Protein AF-A0A927TNC4-F1 (afdb_monomer_lite)

Sequence (102 aa):
MACLHDADYKGQDVKNYIEKMWGYKDLDAFKNDTEVYEFLNTGKKSFENLLKIIRRQDKLVKNRYEIKKKTFDISIRSTIFNQDMLDQRVSNIEEFFDVIDW

Foldseek 3Di:
DLCLQAPPDDPPDPFCCCCPVVPQVGPVSLVPDPCNVVVQPDDRGRVVSVLVVQVPDDAQKDFDWDADPVVRDIGTPDIDGDPVCPVPPHDPCVVVCVSVVD

Structure (mmCIF, N/CA/C/O backbone):
data_AF-A0A927TNC4-F1
#
_entry.id   AF-A0A927TNC4-F1
#
loop_
_atom_site.group_PDB
_atom_site.id
_atom_site.type_symbol
_atom_site.label_atom_id
_atom_site.label_alt_id
_atom_site.label_comp_id
_atom_site.label_asym_id
_atom_site.label_entity_id
_atom_site.label_seq_id
_atom_site.p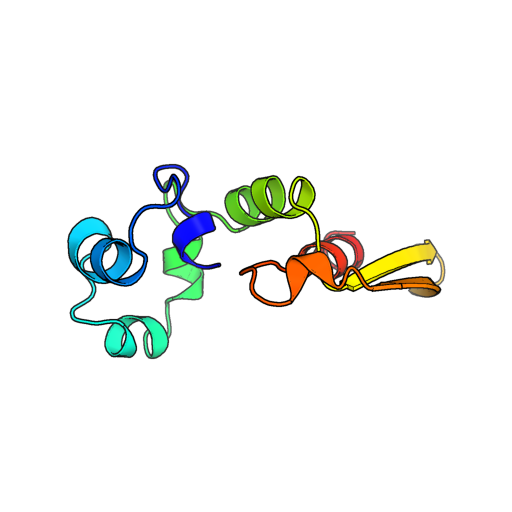dbx_PDB_ins_code
_atom_site.Cartn_x
_atom_site.Cartn_y
_atom_site.Cartn_z
_atom_site.occupancy
_atom_site.B_iso_or_equiv
_atom_site.auth_seq_id
_atom_site.auth_comp_id
_atom_site.auth_asym_id
_atom_site.auth_atom_id
_atom_site.pdbx_PDB_model_num
ATOM 1 N N . MET A 1 1 ? -4.337 -2.490 2.242 1.00 84.62 1 MET A N 1
ATOM 2 C CA . MET A 1 1 ? -3.061 -1.774 2.043 1.00 84.62 1 MET A CA 1
ATOM 3 C C . MET A 1 1 ? -2.726 -0.912 3.249 1.00 84.62 1 MET A C 1
ATOM 5 O O . MET A 1 1 ? -1.795 -1.286 3.936 1.00 84.62 1 MET A O 1
ATOM 9 N N . ALA A 1 2 ? -3.503 0.126 3.591 1.00 93.69 2 ALA A N 1
ATOM 10 C CA . ALA A 1 2 ? -3.198 1.014 4.728 1.00 93.69 2 ALA A CA 1
ATOM 11 C C . ALA A 1 2 ? -2.828 0.280 6.033 1.00 93.69 2 ALA A C 1
ATOM 13 O O . ALA A 1 2 ? -1.778 0.545 6.605 1.00 93.69 2 ALA A O 1
ATOM 14 N N . CYS A 1 3 ? -3.629 -0.696 6.479 1.00 95.81 3 CYS A N 1
ATOM 15 C CA . CYS A 1 3 ? -3.354 -1.420 7.730 1.00 95.81 3 CYS A CA 1
ATOM 16 C C . CYS A 1 3 ? -2.012 -2.163 7.746 1.00 95.81 3 CYS A C 1
ATOM 18 O O . CYS A 1 3 ? -1.462 -2.374 8.816 1.00 95.81 3 CYS A O 1
ATOM 20 N N . LEU A 1 4 ? -1.445 -2.500 6.582 1.00 95.56 4 LEU A N 1
ATOM 21 C CA . LEU A 1 4 ? -0.133 -3.149 6.486 1.00 95.56 4 LEU A CA 1
ATOM 22 C C . LEU A 1 4 ? 1.024 -2.222 6.888 1.00 95.56 4 LEU A C 1
ATOM 24 O O . LEU A 1 4 ? 2.125 -2.711 7.118 1.00 95.56 4 LEU A O 1
ATOM 28 N N . HIS A 1 5 ? 0.790 -0.908 6.989 1.00 97.00 5 HIS A N 1
ATOM 29 C CA . HIS A 1 5 ? 1.770 0.006 7.572 1.00 97.00 5 HIS A CA 1
ATOM 30 C C . HIS A 1 5 ? 2.010 -0.308 9.049 1.00 97.00 5 HIS A C 1
ATOM 32 O O . HIS A 1 5 ? 3.110 -0.093 9.550 1.00 97.00 5 HIS A O 1
ATOM 38 N N . ASP A 1 6 ? 0.996 -0.805 9.754 1.00 97.19 6 ASP A N 1
ATOM 39 C CA . ASP A 1 6 ? 1.055 -1.082 11.181 1.00 97.19 6 ASP A CA 1
ATOM 40 C C . ASP A 1 6 ? 1.613 -2.482 11.443 1.00 97.19 6 ASP A C 1
ATOM 42 O O . ASP A 1 6 ? 1.024 -3.488 11.044 1.00 97.19 6 ASP A O 1
ATOM 46 N N . ALA A 1 7 ? 2.744 -2.562 12.145 1.00 94.50 7 ALA A N 1
ATOM 47 C CA . ALA A 1 7 ? 3.382 -3.834 12.475 1.00 94.50 7 ALA A CA 1
ATOM 48 C C . ALA A 1 7 ? 2.485 -4.764 13.318 1.00 94.50 7 ALA A C 1
ATOM 50 O O . ALA A 1 7 ? 2.681 -5.986 13.291 1.00 94.50 7 ALA A O 1
ATOM 51 N N . ASP A 1 8 ? 1.505 -4.209 14.037 1.00 95.12 8 ASP A N 1
ATOM 52 C CA . ASP A 1 8 ? 0.573 -4.960 14.881 1.00 95.12 8 ASP A CA 1
ATOM 53 C C . ASP A 1 8 ? -0.609 -5.558 14.070 1.00 95.12 8 ASP A C 1
ATOM 55 O O . ASP A 1 8 ? -1.286 -6.483 14.534 1.00 95.12 8 ASP A O 1
ATOM 59 N N . TYR A 1 9 ? -0.810 -5.137 12.813 1.00 95.62 9 TYR A N 1
ATOM 60 C CA . TYR A 1 9 ? -1.816 -5.715 11.918 1.00 95.62 9 TYR A CA 1
ATOM 61 C C . TYR A 1 9 ? -1.354 -7.068 11.350 1.00 95.62 9 TYR A C 1
ATOM 63 O O . TYR A 1 9 ? -0.270 -7.206 10.783 1.00 95.62 9 TYR A O 1
ATOM 71 N N . LYS A 1 10 ? -2.200 -8.092 11.487 1.00 92.69 10 LYS A N 1
ATOM 72 C CA . LYS A 1 10 ? -1.961 -9.498 11.110 1.00 92.69 10 LYS A CA 1
ATOM 73 C C . LYS A 1 10 ? -3.067 -10.074 10.215 1.00 92.69 10 LYS A C 1
ATOM 75 O O . LYS A 1 10 ? -3.224 -11.287 10.148 1.00 92.69 10 LYS A O 1
ATOM 80 N N . GLY A 1 11 ? -3.836 -9.218 9.538 1.00 91.50 11 GLY A N 1
ATOM 81 C CA . GLY A 1 11 ? -4.948 -9.641 8.675 1.00 91.50 11 GLY A CA 1
ATOM 82 C C . GLY A 1 11 ? -6.318 -9.618 9.356 1.00 91.50 11 GLY A C 1
ATOM 83 O O . GLY A 1 11 ? -7.235 -10.300 8.910 1.00 91.50 11 GLY A O 1
ATOM 84 N N . GLN A 1 12 ? -6.469 -8.844 10.434 1.00 95.19 12 GLN A N 1
ATOM 85 C CA . GLN A 1 12 ? -7.766 -8.603 11.067 1.00 95.19 12 GLN A CA 1
ATOM 86 C C . GLN A 1 12 ? -8.735 -7.895 10.101 1.00 95.19 12 GLN A C 1
ATOM 88 O O . GLN A 1 12 ? -8.334 -7.358 9.063 1.00 95.19 12 GLN A O 1
ATOM 93 N N . ASP A 1 13 ? -10.018 -7.839 10.462 1.00 95.69 13 ASP A N 1
ATOM 94 C CA . ASP A 1 13 ? -11.006 -7.081 9.695 1.00 95.69 13 ASP A CA 1
ATOM 95 C C . ASP A 1 13 ? -10.597 -5.605 9.557 1.00 95.69 13 ASP A C 1
ATOM 97 O O . ASP A 1 13 ? -10.386 -4.903 10.546 1.00 95.69 13 ASP A O 1
ATOM 101 N N . VAL A 1 14 ? -10.488 -5.142 8.311 1.00 94.38 14 VAL A N 1
ATOM 102 C CA . VAL A 1 14 ? -9.930 -3.824 7.975 1.00 94.38 14 VAL A CA 1
ATOM 103 C C . VAL A 1 14 ? -10.773 -2.697 8.559 1.00 94.38 14 VAL A C 1
ATOM 105 O O . VAL A 1 14 ? -10.220 -1.746 9.105 1.00 94.38 14 VAL A O 1
ATOM 108 N N . LYS A 1 15 ? -12.104 -2.806 8.464 1.00 95.75 15 LYS A N 1
ATOM 109 C CA . LYS A 1 15 ? -13.012 -1.768 8.957 1.00 95.75 15 LYS A CA 1
ATOM 110 C C . LYS A 1 15 ? -12.888 -1.633 10.470 1.00 95.75 15 LYS A C 1
ATOM 112 O O . LYS A 1 15 ? -12.604 -0.549 10.966 1.00 95.75 15 LYS A O 1
ATOM 117 N N . ASN A 1 16 ? -13.019 -2.745 11.191 1.00 96.56 16 ASN A N 1
ATOM 118 C CA . ASN A 1 16 ? -12.879 -2.751 12.642 1.00 96.56 16 ASN A CA 1
ATOM 119 C C . ASN A 1 16 ? -11.485 -2.310 13.095 1.00 96.56 16 ASN A C 1
ATOM 121 O O . ASN A 1 16 ? -11.381 -1.650 14.123 1.00 96.56 16 ASN A O 1
ATOM 125 N N . TYR A 1 17 ? -10.419 -2.657 12.369 1.00 97.69 17 TYR A N 1
ATOM 126 C CA . TYR A 1 17 ? -9.070 -2.220 12.728 1.00 97.69 17 TYR A CA 1
ATOM 127 C C . TYR A 1 17 ? -8.940 -0.695 12.624 1.00 97.69 17 TYR A C 1
ATOM 129 O O . TYR A 1 17 ? -8.486 -0.048 13.563 1.00 97.69 17 TYR A O 1
ATOM 137 N N . ILE A 1 18 ? -9.425 -0.102 11.532 1.00 97.25 18 ILE A N 1
ATOM 138 C CA . ILE A 1 18 ? -9.410 1.355 11.346 1.00 97.25 18 ILE A CA 1
ATOM 139 C C . ILE A 1 18 ? -10.281 2.057 12.400 1.00 97.25 18 ILE A C 1
ATOM 141 O O . ILE A 1 18 ? -9.850 3.035 13.008 1.00 97.25 18 ILE A O 1
ATOM 145 N N . GLU A 1 19 ? -11.478 1.542 12.666 1.00 97.50 19 GLU A N 1
ATOM 146 C CA . GLU A 1 19 ? -12.416 2.202 13.578 1.00 97.50 19 GLU A CA 1
ATOM 147 C C . GLU A 1 19 ? -12.032 2.026 15.053 1.00 97.50 19 GLU A C 1
ATOM 149 O O . GLU A 1 19 ? -12.011 2.979 15.826 1.00 97.50 19 GLU A O 1
ATOM 154 N N . LYS A 1 20 ? -11.691 0.801 15.465 1.00 96.44 20 LYS A N 1
ATOM 155 C CA . LYS A 1 20 ? -11.475 0.465 16.880 1.00 96.44 20 LYS A CA 1
ATOM 156 C C . LYS A 1 20 ? -10.018 0.549 17.304 1.00 96.44 20 LYS A C 1
ATOM 158 O O . LYS A 1 20 ? -9.755 0.955 18.431 1.00 96.44 20 LYS A O 1
ATOM 163 N N . MET A 1 21 ? -9.084 0.127 16.447 1.00 96.00 21 MET A N 1
ATOM 164 C CA . MET A 1 21 ? -7.662 0.128 16.802 1.00 96.00 21 MET A CA 1
ATOM 165 C C . MET A 1 21 ? -7.016 1.480 16.506 1.00 96.00 21 MET A C 1
ATOM 167 O O . MET A 1 21 ? -6.265 2.001 17.325 1.00 96.00 21 MET A O 1
ATOM 171 N N . TRP A 1 22 ? -7.314 2.065 15.348 1.00 96.19 22 TRP A N 1
ATOM 172 C CA . TRP A 1 22 ? -6.792 3.384 14.989 1.00 96.19 22 TRP A CA 1
ATOM 173 C C . TRP A 1 22 ? -7.660 4.547 15.471 1.00 96.19 22 TRP A C 1
ATOM 175 O O . TRP A 1 22 ? -7.174 5.672 15.507 1.00 96.19 22 TRP A O 1
ATOM 185 N N . GLY A 1 23 ? -8.901 4.285 15.890 1.00 96.94 23 GLY A N 1
ATOM 186 C CA . GLY A 1 23 ? -9.764 5.287 16.516 1.00 96.94 23 GLY A CA 1
ATOM 187 C C . GLY A 1 23 ? -10.430 6.255 15.539 1.00 96.94 23 GLY A C 1
ATOM 188 O O . GLY A 1 23 ? -10.960 7.278 15.972 1.00 96.94 23 GLY A O 1
ATOM 189 N N . TYR A 1 24 ? -10.426 5.961 14.235 1.00 98.06 24 TYR A N 1
ATOM 190 C CA . TYR A 1 24 ? -11.213 6.739 13.280 1.00 98.06 24 TYR A CA 1
ATOM 191 C C . TYR A 1 24 ? -12.706 6.488 13.497 1.00 98.06 24 TYR A C 1
ATOM 193 O O . TYR A 1 24 ? -13.126 5.379 13.814 1.00 98.06 24 TYR A O 1
ATOM 201 N N . LYS A 1 25 ? -13.534 7.516 13.288 1.00 97.56 25 LYS A N 1
ATOM 202 C CA . LYS A 1 25 ? -14.994 7.388 13.415 1.00 97.56 25 LYS A CA 1
ATOM 203 C C . LYS A 1 25 ? -15.560 6.312 12.480 1.00 97.56 25 LYS A C 1
ATOM 205 O O . LYS A 1 25 ? -16.410 5.526 12.884 1.00 97.56 25 LYS A O 1
ATOM 210 N N . ASP A 1 26 ? -15.109 6.335 11.232 1.00 97.50 26 ASP A N 1
ATOM 211 C CA . ASP A 1 26 ? -15.504 5.431 10.161 1.00 97.50 26 ASP A CA 1
ATOM 212 C C . ASP A 1 26 ? -14.437 5.439 9.050 1.00 97.50 26 ASP A C 1
ATOM 214 O O . ASP A 1 26 ? -13.454 6.190 9.088 1.00 97.50 26 ASP A O 1
ATOM 218 N N . LEU A 1 27 ? -14.618 4.574 8.049 1.00 96.19 27 LEU A N 1
ATOM 219 C CA . LEU A 1 27 ? -13.724 4.500 6.890 1.00 96.19 27 LEU A CA 1
ATOM 220 C C . LEU A 1 27 ? -13.681 5.795 6.072 1.00 96.19 27 LEU A C 1
ATOM 222 O O . LEU A 1 27 ? -12.673 6.047 5.413 1.00 96.19 27 LEU A O 1
ATOM 226 N N . ASP A 1 28 ? -14.751 6.585 6.071 1.00 97.38 28 ASP A N 1
ATOM 227 C CA . ASP A 1 28 ? -14.808 7.807 5.275 1.00 97.38 28 ASP A CA 1
ATOM 228 C C . ASP A 1 28 ? -14.020 8.924 5.958 1.00 97.38 28 ASP A C 1
ATOM 230 O O . ASP A 1 28 ? -13.273 9.630 5.288 1.00 97.38 28 ASP A O 1
ATOM 234 N N . ALA A 1 29 ? -14.077 9.026 7.286 1.00 98.12 29 ALA A N 1
ATOM 235 C CA . ALA A 1 29 ? -13.206 9.901 8.061 1.00 98.12 29 ALA A CA 1
ATOM 236 C C . ALA A 1 29 ? -11.725 9.574 7.816 1.00 98.12 29 ALA A C 1
ATOM 238 O O . ALA A 1 29 ? -10.941 10.483 7.573 1.00 98.12 29 ALA A O 1
ATOM 239 N N . PHE A 1 30 ? -11.356 8.287 7.796 1.00 97.69 30 PHE A N 1
ATOM 240 C CA . PHE A 1 30 ? -9.988 7.865 7.474 1.00 97.69 30 PHE A CA 1
ATOM 241 C C . PHE A 1 30 ? -9.559 8.267 6.054 1.00 97.69 30 PHE A C 1
ATOM 243 O O . PHE A 1 30 ? -8.455 8.762 5.856 1.00 97.69 30 PHE A O 1
ATOM 250 N N . LYS A 1 31 ? -10.419 8.072 5.047 1.00 95.69 31 LYS A N 1
ATOM 251 C CA . LYS A 1 31 ? -10.101 8.427 3.651 1.00 95.69 31 LYS A CA 1
ATOM 252 C C . LYS A 1 31 ? -10.001 9.935 3.411 1.00 95.69 31 LYS A C 1
ATOM 254 O O . LYS A 1 31 ? -9.329 10.337 2.469 1.00 95.69 31 LYS A O 1
ATOM 259 N N . ASN A 1 32 ? -10.705 10.733 4.211 1.00 97.69 32 ASN A N 1
ATOM 260 C CA . ASN A 1 32 ? -10.726 12.192 4.107 1.00 97.69 32 ASN A CA 1
ATOM 261 C C . ASN A 1 32 ? -9.700 12.877 5.023 1.00 97.69 32 ASN A C 1
ATOM 263 O O . ASN A 1 32 ? -9.646 14.105 5.053 1.00 97.69 32 ASN A O 1
ATOM 267 N N . ASP A 1 33 ? -8.910 12.113 5.777 1.00 97.75 33 ASP A N 1
ATOM 268 C CA . ASP A 1 33 ? -7.854 12.655 6.623 1.00 97.75 33 ASP A CA 1
ATOM 269 C C . ASP A 1 33 ? -6.705 13.193 5.755 1.00 97.75 33 ASP A C 1
ATOM 271 O O . ASP A 1 33 ? -6.035 12.444 5.041 1.00 97.75 33 ASP A O 1
ATOM 275 N N . THR A 1 34 ? -6.485 14.509 5.801 1.00 97.88 34 THR A N 1
ATOM 276 C CA . THR A 1 34 ? -5.426 15.173 5.027 1.00 97.88 34 THR A CA 1
ATOM 277 C C . THR A 1 34 ? -4.032 14.814 5.528 1.00 97.88 34 THR A C 1
ATOM 279 O O . THR A 1 34 ? -3.088 14.821 4.741 1.00 97.88 34 THR A O 1
ATOM 282 N N . GLU A 1 35 ? -3.914 14.408 6.793 1.00 97.81 35 GLU A N 1
ATOM 283 C CA . GLU A 1 35 ? -2.661 14.010 7.433 1.00 97.81 35 GLU A CA 1
ATOM 284 C C . GLU A 1 35 ? -2.477 12.483 7.430 1.00 97.81 35 GLU A C 1
ATOM 286 O O . GLU A 1 35 ? -1.579 11.947 8.085 1.00 97.81 35 GLU A O 1
ATOM 291 N N . VAL A 1 36 ? -3.291 11.744 6.659 1.00 97.12 36 VAL A N 1
ATOM 292 C CA . VAL A 1 36 ? -3.267 10.272 6.632 1.00 97.12 36 VAL A CA 1
ATOM 293 C C . VAL A 1 36 ? -1.890 9.710 6.281 1.00 97.12 36 VAL A C 1
ATOM 295 O O . VAL A 1 36 ? -1.501 8.654 6.782 1.00 97.12 36 VAL A O 1
ATOM 298 N N . TYR A 1 37 ? -1.121 10.408 5.440 1.00 95.44 37 TYR A N 1
ATOM 299 C CA . TYR A 1 37 ? 0.237 9.990 5.110 1.00 95.44 37 TYR A CA 1
ATOM 300 C C . TYR A 1 37 ? 1.152 10.033 6.339 1.00 95.44 37 TYR A C 1
ATOM 302 O O . TYR A 1 37 ? 1.855 9.056 6.601 1.00 95.44 37 TYR A O 1
ATOM 310 N N . GLU A 1 38 ? 1.128 11.119 7.114 1.00 97.44 38 GLU A N 1
ATOM 311 C CA . GLU A 1 38 ? 1.910 11.233 8.349 1.00 97.44 38 GLU A CA 1
ATOM 312 C C . GLU A 1 38 ? 1.433 10.209 9.384 1.00 97.44 38 GLU A C 1
ATOM 314 O O . GLU A 1 38 ? 2.242 9.484 9.972 1.00 97.44 38 GLU A O 1
ATOM 319 N N . PHE A 1 39 ? 0.116 10.054 9.537 1.00 97.56 39 PHE A N 1
ATOM 320 C CA . PHE A 1 39 ? -0.472 9.050 10.418 1.00 97.56 39 PHE A CA 1
ATOM 321 C C . PHE A 1 39 ? 0.027 7.631 10.094 1.00 97.56 39 PHE A C 1
ATOM 323 O O . PHE A 1 39 ? 0.469 6.898 10.986 1.00 97.56 39 PHE A O 1
ATOM 330 N N . LEU A 1 40 ? 0.007 7.238 8.816 1.00 97.38 40 LEU A N 1
ATOM 331 C CA . LEU A 1 40 ? 0.455 5.923 8.343 1.00 97.38 40 LEU A CA 1
ATOM 332 C C . LEU A 1 40 ? 1.979 5.729 8.399 1.00 97.38 40 LEU A C 1
ATOM 334 O O . LEU A 1 40 ? 2.460 4.624 8.133 1.00 97.38 40 LEU A O 1
ATOM 338 N N . ASN A 1 41 ? 2.739 6.760 8.757 1.00 96.94 41 ASN A N 1
ATOM 339 C CA . ASN A 1 41 ? 4.197 6.718 8.843 1.00 96.94 41 ASN A CA 1
ATOM 340 C C . ASN A 1 41 ? 4.744 7.176 10.205 1.00 96.94 41 ASN A C 1
ATOM 342 O O . ASN A 1 41 ? 5.928 7.483 10.321 1.00 96.94 41 ASN A O 1
ATOM 346 N N . THR A 1 42 ? 3.901 7.177 11.244 1.00 95.62 42 THR A N 1
ATOM 347 C CA . THR A 1 42 ? 4.283 7.567 12.608 1.00 95.62 42 THR A CA 1
ATOM 348 C C . THR A 1 42 ? 4.271 6.391 13.593 1.00 95.62 42 THR A C 1
ATOM 350 O O . THR A 1 42 ? 3.383 5.525 13.602 1.00 95.62 42 THR A O 1
ATOM 353 N N . GLY A 1 43 ? 5.241 6.388 14.513 1.00 93.44 43 GLY A N 1
ATOM 354 C CA . GLY A 1 43 ? 5.361 5.401 15.586 1.00 93.44 43 GLY A CA 1
ATOM 355 C C . GLY A 1 43 ? 5.697 4.015 15.037 1.00 93.44 43 GLY A C 1
ATOM 356 O O . GLY A 1 43 ? 6.721 3.830 14.392 1.00 93.44 43 GLY A O 1
ATOM 357 N N . LYS A 1 44 ? 4.836 3.023 15.296 1.00 94.19 44 LYS A N 1
ATOM 358 C CA . LYS A 1 44 ? 4.989 1.663 14.744 1.00 94.19 44 LYS A CA 1
ATOM 359 C C . LYS A 1 44 ? 4.510 1.524 13.292 1.00 94.19 44 LYS A C 1
ATOM 361 O O . LYS A 1 44 ? 4.674 0.451 12.710 1.00 94.19 44 LYS A O 1
ATOM 366 N N . LYS A 1 45 ? 3.870 2.559 12.738 1.00 97.19 45 LYS A N 1
ATOM 367 C CA . LYS A 1 45 ? 3.361 2.562 11.366 1.00 97.19 45 LYS A CA 1
ATOM 368 C C . LYS A 1 45 ? 4.438 3.074 10.419 1.00 97.19 45 LYS A C 1
ATOM 370 O O . LYS A 1 45 ? 5.096 4.062 10.724 1.00 97.19 45 LYS A O 1
ATOM 375 N N . SER A 1 46 ? 4.637 2.393 9.299 1.00 96.38 46 SER A N 1
ATOM 376 C CA . SER A 1 46 ? 5.603 2.796 8.280 1.00 96.38 46 SER A CA 1
ATOM 377 C C . SER A 1 46 ? 5.291 2.135 6.944 1.00 96.38 46 SER A C 1
ATOM 379 O O . SER A 1 46 ? 4.930 0.956 6.901 1.00 96.38 46 SER A O 1
ATOM 381 N N . PHE A 1 47 ? 5.492 2.862 5.846 1.00 93.81 47 PHE A N 1
ATOM 382 C CA . PHE A 1 47 ? 5.436 2.293 4.502 1.00 93.81 47 PHE A CA 1
ATOM 383 C C . PHE A 1 47 ? 6.447 1.146 4.322 1.00 93.81 47 PHE A C 1
ATOM 385 O O . PHE A 1 47 ? 6.162 0.203 3.591 1.00 93.81 47 PHE A O 1
ATOM 392 N N . GLU A 1 48 ? 7.564 1.132 5.056 1.00 94.81 48 GLU A N 1
ATOM 393 C CA . GLU A 1 48 ? 8.533 0.028 5.027 1.00 94.81 48 GLU A CA 1
ATOM 394 C C . GLU A 1 48 ? 7.931 -1.300 5.508 1.00 94.81 48 GLU A C 1
ATOM 396 O O . GLU A 1 48 ? 8.227 -2.370 4.964 1.00 94.81 48 GLU A O 1
ATOM 401 N N . ASN A 1 49 ? 7.029 -1.252 6.496 1.00 95.94 49 ASN A N 1
ATOM 402 C CA . ASN A 1 49 ? 6.301 -2.441 6.943 1.00 95.94 49 ASN A CA 1
ATOM 403 C C . ASN A 1 49 ? 5.411 -2.980 5.819 1.00 95.94 49 ASN A C 1
ATOM 405 O O . ASN A 1 49 ? 5.429 -4.184 5.543 1.00 95.94 49 ASN A O 1
ATOM 409 N N . LEU A 1 50 ? 4.696 -2.082 5.131 1.00 95.12 50 LEU A N 1
ATOM 410 C CA . LEU A 1 50 ? 3.897 -2.417 3.956 1.00 95.12 50 LEU A CA 1
ATOM 411 C C . LEU A 1 50 ? 4.781 -3.057 2.873 1.00 95.12 50 LEU A C 1
ATOM 413 O O . LEU A 1 50 ? 4.478 -4.171 2.439 1.00 95.12 50 LEU A O 1
ATOM 417 N N . LEU A 1 51 ? 5.880 -2.401 2.475 1.00 95.06 51 LEU A N 1
ATOM 418 C CA . LEU A 1 51 ? 6.789 -2.875 1.424 1.00 95.06 51 LEU A CA 1
ATOM 419 C C . LEU A 1 51 ? 7.343 -4.267 1.734 1.00 95.06 51 LEU A C 1
ATOM 421 O O . LEU A 1 51 ? 7.361 -5.148 0.872 1.00 95.06 51 LEU A O 1
ATOM 425 N N . LYS A 1 52 ? 7.752 -4.505 2.984 1.00 94.19 52 LYS A N 1
ATOM 426 C CA . LYS A 1 52 ? 8.265 -5.806 3.429 1.00 94.19 52 LYS A CA 1
ATOM 427 C C . LYS A 1 52 ? 7.239 -6.929 3.277 1.00 94.19 52 LYS A C 1
ATOM 429 O O . LYS A 1 52 ? 7.628 -8.062 2.983 1.00 94.19 52 LYS A O 1
ATOM 434 N N . ILE A 1 53 ? 5.958 -6.637 3.498 1.00 93.56 53 ILE A N 1
ATOM 435 C CA . ILE A 1 53 ? 4.875 -7.615 3.375 1.00 93.56 53 ILE A CA 1
ATOM 436 C C . ILE A 1 53 ? 4.572 -7.879 1.898 1.00 93.56 53 ILE A C 1
ATOM 438 O O . ILE A 1 53 ? 4.630 -9.031 1.472 1.00 93.56 53 ILE A O 1
ATOM 442 N N . ILE A 1 54 ? 4.317 -6.837 1.101 1.00 93.56 54 ILE A N 1
ATOM 443 C CA . ILE A 1 54 ? 3.884 -7.002 -0.298 1.00 93.56 54 ILE A CA 1
ATOM 444 C C . ILE A 1 54 ? 4.984 -7.576 -1.199 1.00 93.56 54 ILE A C 1
ATOM 446 O O . ILE A 1 54 ? 4.693 -8.340 -2.115 1.00 93.56 54 ILE A O 1
ATOM 450 N N . ARG A 1 55 ? 6.268 -7.332 -0.890 1.00 94.06 55 ARG A N 1
ATOM 451 C CA . ARG A 1 55 ? 7.396 -7.966 -1.599 1.00 94.06 55 ARG A CA 1
ATOM 452 C C . ARG A 1 55 ? 7.379 -9.496 -1.513 1.00 94.06 55 ARG A C 1
ATOM 454 O O . ARG A 1 55 ? 7.941 -10.150 -2.388 1.00 94.06 55 ARG A O 1
ATOM 461 N N . ARG A 1 56 ? 6.763 -10.060 -0.468 1.00 93.12 56 ARG A N 1
ATOM 462 C CA . ARG A 1 56 ? 6.668 -11.510 -0.220 1.00 93.12 56 ARG A CA 1
ATOM 463 C C . ARG A 1 56 ? 5.359 -12.124 -0.710 1.00 93.12 56 ARG A C 1
ATOM 465 O O . ARG A 1 56 ? 5.226 -13.341 -0.658 1.00 93.12 56 ARG A O 1
ATOM 472 N N . GLN A 1 57 ? 4.399 -11.300 -1.115 1.00 92.50 57 GLN A N 1
ATOM 473 C CA . GLN A 1 57 ? 3.111 -11.758 -1.613 1.00 92.50 57 GLN A CA 1
ATOM 474 C C . GLN A 1 57 ? 3.179 -12.004 -3.118 1.00 92.50 57 GLN A C 1
ATOM 476 O O . GLN A 1 57 ? 3.927 -11.341 -3.846 1.00 92.50 57 GLN A O 1
ATOM 481 N N . ASP A 1 58 ? 2.362 -12.948 -3.578 1.00 94.69 58 ASP A N 1
ATOM 482 C CA . ASP A 1 58 ? 2.048 -13.056 -4.994 1.00 94.69 58 ASP A CA 1
ATOM 483 C C . ASP A 1 58 ? 1.305 -11.806 -5.470 1.00 94.69 58 ASP A C 1
ATOM 485 O O . ASP A 1 58 ? 0.687 -11.073 -4.694 1.00 94.69 58 ASP A O 1
ATOM 489 N N . LYS A 1 59 ? 1.413 -11.536 -6.770 1.00 95.00 59 LYS A N 1
ATOM 490 C CA . LYS A 1 59 ? 0.922 -10.303 -7.387 1.00 95.00 59 LYS A CA 1
ATOM 491 C C . LYS A 1 59 ? 0.068 -10.648 -8.581 1.00 95.00 59 LYS A C 1
ATOM 493 O O . LYS A 1 59 ? 0.411 -11.549 -9.340 1.00 95.00 59 LYS A O 1
ATOM 498 N N . LEU A 1 60 ? -0.9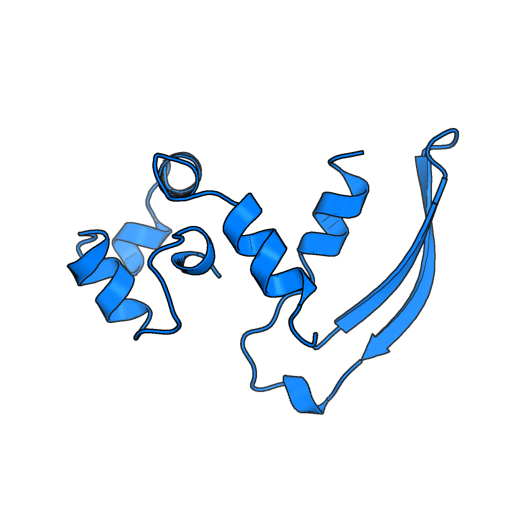97 -9.877 -8.767 1.00 96.69 60 LEU A N 1
ATOM 499 C CA . LEU A 1 60 ? -1.834 -9.959 -9.957 1.00 96.69 60 LEU A CA 1
ATOM 500 C C . LEU A 1 60 ? -1.038 -9.573 -11.206 1.00 96.69 60 LEU A C 1
ATOM 502 O O . LEU A 1 60 ? -1.092 -10.266 -12.216 1.00 96.69 60 LEU A O 1
ATOM 506 N N . VAL A 1 61 ? -0.262 -8.495 -11.108 1.00 96.44 61 VAL A N 1
ATOM 507 C CA . VAL A 1 61 ? 0.652 -8.034 -12.151 1.00 96.44 61 VAL A CA 1
ATOM 508 C C . VAL A 1 61 ? 2.041 -7.914 -11.546 1.00 96.44 61 VAL A C 1
ATOM 510 O O . VAL A 1 61 ? 2.200 -7.326 -10.481 1.00 96.44 61 VAL A O 1
ATOM 513 N N . LYS A 1 62 ? 3.043 -8.471 -12.221 1.00 95.94 62 LYS A N 1
ATOM 514 C CA . LYS A 1 62 ? 4.452 -8.324 -11.855 1.00 95.94 62 LYS A CA 1
ATOM 515 C C . LYS A 1 62 ? 5.267 -7.984 -13.087 1.00 95.94 62 LYS A C 1
ATOM 517 O O . LYS A 1 62 ? 5.247 -8.731 -14.067 1.00 95.94 62 LYS A O 1
ATOM 522 N N . ASN A 1 63 ? 6.034 -6.908 -13.026 1.00 96.38 63 ASN A N 1
ATOM 523 C CA . ASN A 1 63 ? 6.938 -6.538 -14.101 1.00 96.38 63 ASN A CA 1
ATOM 524 C C . ASN A 1 63 ? 8.330 -7.114 -13.836 1.00 96.38 63 ASN A C 1
ATOM 526 O O . ASN A 1 63 ? 8.867 -7.060 -12.733 1.00 96.38 63 ASN A O 1
ATOM 530 N N . ARG A 1 64 ? 8.950 -7.675 -14.874 1.00 95.44 64 ARG A N 1
ATOM 531 C CA . ARG A 1 64 ? 10.400 -7.885 -14.901 1.00 95.44 64 ARG A CA 1
ATOM 532 C C . ARG A 1 64 ? 10.998 -6.676 -15.592 1.00 95.44 64 ARG A C 1
ATOM 534 O O . ARG A 1 64 ? 10.797 -6.518 -16.794 1.00 95.44 64 ARG A O 1
ATOM 541 N N . TYR A 1 65 ? 11.703 -5.837 -14.853 1.00 93.81 65 TYR A N 1
ATOM 542 C CA . TYR A 1 65 ? 12.285 -4.601 -15.365 1.00 93.81 65 TYR A CA 1
ATOM 543 C C . TYR A 1 65 ? 13.772 -4.507 -15.039 1.00 93.81 65 TYR A C 1
ATOM 545 O O . TYR A 1 65 ? 14.291 -5.198 -14.166 1.00 93.81 65 TYR A O 1
ATOM 553 N N . GLU A 1 66 ? 14.451 -3.649 -15.786 1.00 93.94 66 GLU A N 1
ATOM 554 C CA . GLU A 1 66 ? 15.833 -3.250 -15.560 1.00 93.94 66 GLU A CA 1
ATOM 555 C C . GLU A 1 66 ? 15.876 -1.735 -15.368 1.00 93.94 66 GLU A C 1
ATOM 557 O O . GLU A 1 66 ? 15.248 -1.002 -16.136 1.00 93.94 66 GLU A O 1
ATOM 562 N N . ILE A 1 67 ? 16.622 -1.280 -14.360 1.00 91.94 67 ILE A N 1
ATOM 563 C CA . ILE A 1 67 ? 16.826 0.138 -14.055 1.00 91.94 67 ILE A CA 1
ATOM 564 C C . ILE A 1 67 ? 18.288 0.477 -14.334 1.00 91.94 67 ILE A C 1
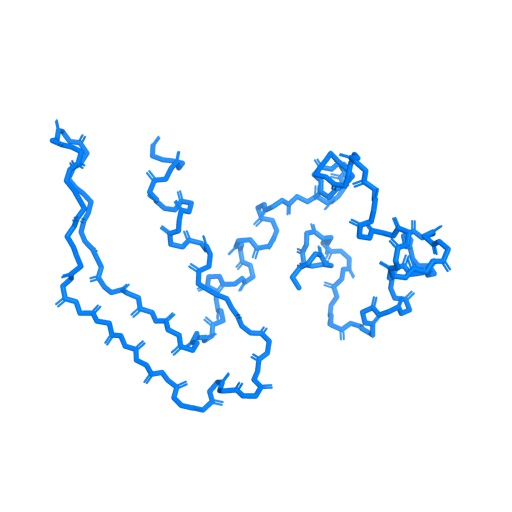ATOM 566 O O . ILE A 1 67 ? 19.198 -0.014 -13.661 1.00 91.94 67 ILE A O 1
ATOM 570 N N . LYS A 1 68 ? 18.529 1.346 -15.315 1.00 91.50 68 LYS A N 1
ATOM 571 C CA . LYS A 1 68 ? 19.859 1.868 -15.634 1.00 91.50 68 LYS A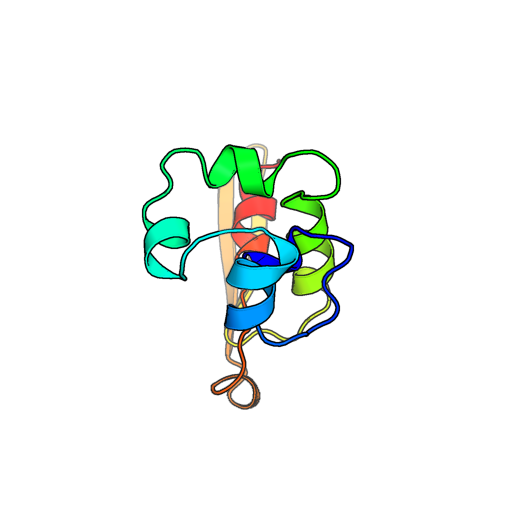 CA 1
ATOM 572 C C . LYS A 1 68 ? 20.053 3.223 -14.968 1.00 91.50 68 LYS A C 1
ATOM 574 O O . LYS A 1 68 ? 19.826 4.268 -15.568 1.00 91.50 68 LYS A O 1
ATOM 579 N N . LYS A 1 69 ? 20.550 3.208 -13.729 1.00 83.81 69 LYS A N 1
ATOM 580 C CA . LYS A 1 69 ? 20.701 4.416 -12.892 1.00 83.81 69 LYS A CA 1
ATOM 581 C C . LYS A 1 69 ? 21.469 5.564 -13.563 1.00 83.81 69 LYS A C 1
ATOM 583 O O . LYS A 1 69 ? 21.084 6.714 -13.428 1.00 83.81 69 LYS A O 1
ATOM 588 N N . LYS A 1 70 ? 22.541 5.266 -14.309 1.00 86.56 70 LYS A N 1
ATOM 589 C CA . LYS A 1 70 ? 23.376 6.297 -14.960 1.00 86.56 70 LYS A CA 1
ATOM 590 C C . LYS A 1 70 ? 22.635 7.088 -16.040 1.00 86.56 70 LYS A C 1
ATOM 592 O O . LYS A 1 70 ? 22.981 8.239 -16.271 1.00 86.56 70 LYS A O 1
ATOM 597 N N . THR A 1 71 ? 21.679 6.457 -16.716 1.00 90.56 71 THR A N 1
ATOM 598 C CA . THR A 1 71 ? 20.940 7.049 -17.840 1.00 90.56 71 THR A CA 1
ATOM 599 C C . THR A 1 71 ? 19.477 7.303 -17.512 1.00 90.56 71 THR A C 1
ATOM 601 O O . THR A 1 71 ? 18.770 7.836 -18.353 1.00 90.56 71 THR A O 1
ATOM 604 N N . PHE A 1 72 ? 19.037 6.963 -16.294 1.00 85.75 72 PHE A N 1
ATOM 605 C CA . PHE A 1 72 ? 17.642 7.054 -15.865 1.00 85.75 72 PHE A CA 1
ATOM 606 C C . PHE A 1 72 ? 16.679 6.249 -16.748 1.00 85.75 72 PHE A C 1
ATOM 608 O O . PHE A 1 72 ? 15.484 6.531 -16.798 1.00 85.75 72 PHE A O 1
ATOM 615 N N . ASP A 1 73 ? 17.184 5.215 -17.424 1.00 92.19 73 ASP A N 1
ATOM 616 C CA . ASP A 1 73 ? 16.347 4.377 -18.273 1.00 92.19 73 ASP A CA 1
ATOM 617 C C . ASP A 1 73 ? 15.724 3.251 -17.457 1.00 92.19 73 ASP A C 1
ATOM 619 O O . ASP A 1 73 ? 16.414 2.509 -16.751 1.00 92.19 73 ASP A O 1
ATOM 623 N N . ILE A 1 74 ? 14.420 3.066 -17.634 1.00 93.00 74 ILE A N 1
ATOM 624 C CA . ILE A 1 74 ? 13.679 1.927 -17.101 1.00 93.00 74 ILE A CA 1
ATOM 625 C C . ILE A 1 74 ? 13.155 1.140 -18.293 1.00 93.00 74 ILE A C 1
ATOM 627 O O . ILE A 1 74 ? 12.506 1.684 -19.182 1.00 93.00 74 ILE A O 1
ATOM 631 N N . SER A 1 75 ? 13.459 -0.152 -18.340 1.00 94.69 75 SER A N 1
ATOM 632 C CA . SER A 1 75 ? 13.022 -1.034 -19.422 1.00 94.69 75 SER A CA 1
ATOM 633 C C . SER A 1 75 ? 12.243 -2.211 -18.861 1.00 94.69 75 SER A C 1
ATOM 635 O O . SER A 1 75 ? 12.799 -3.029 -18.128 1.00 94.69 75 SER A O 1
ATOM 637 N N . ILE A 1 76 ? 10.972 -2.337 -19.243 1.00 95.44 76 ILE A N 1
ATOM 638 C CA . ILE A 1 76 ? 10.152 -3.511 -18.925 1.00 95.44 76 ILE A CA 1
ATOM 639 C C . ILE A 1 76 ? 10.506 -4.621 -19.919 1.00 95.44 76 ILE A C 1
ATOM 641 O O . ILE A 1 76 ? 10.337 -4.476 -21.126 1.00 95.44 76 ILE A O 1
ATOM 645 N N . ARG A 1 77 ? 11.026 -5.739 -19.412 1.00 96.69 77 ARG A N 1
ATOM 646 C CA . ARG A 1 77 ? 11.394 -6.926 -20.199 1.00 96.69 77 ARG A CA 1
ATOM 647 C C . ARG A 1 77 ? 10.198 -7.832 -20.460 1.00 96.69 77 ARG A C 1
ATOM 649 O O . ARG A 1 77 ? 10.103 -8.434 -21.522 1.00 96.69 77 ARG A O 1
ATOM 656 N N . SER A 1 78 ? 9.315 -7.958 -19.476 1.00 97.44 78 SER A N 1
ATOM 657 C CA . SER A 1 78 ? 8.071 -8.723 -19.583 1.00 97.44 78 SER A CA 1
ATOM 658 C C . SER A 1 78 ? 7.142 -8.371 -18.429 1.00 97.44 78 SER A C 1
ATOM 660 O O . SER A 1 78 ? 7.619 -8.018 -17.348 1.00 97.44 78 SER A O 1
ATOM 662 N N . THR A 1 79 ? 5.846 -8.560 -18.638 1.00 97.31 79 THR A N 1
ATOM 663 C CA . THR A 1 79 ? 4.818 -8.435 -17.605 1.00 97.31 79 THR A CA 1
ATOM 664 C C . THR A 1 79 ? 4.174 -9.799 -17.401 1.00 97.31 79 THR A C 1
ATOM 666 O O . THR A 1 79 ? 3.757 -10.448 -18.357 1.00 97.31 79 THR A O 1
ATOM 669 N N . ILE A 1 80 ? 4.135 -10.251 -16.154 1.00 97.25 80 ILE A N 1
ATOM 670 C CA . ILE A 1 80 ? 3.502 -11.500 -15.743 1.00 97.25 80 ILE A CA 1
ATOM 671 C C . ILE A 1 80 ? 2.141 -11.149 -15.159 1.00 97.25 80 ILE A C 1
ATOM 673 O O . ILE A 1 80 ? 2.056 -10.299 -14.273 1.00 97.25 80 ILE A O 1
ATOM 677 N N . PHE A 1 81 ? 1.103 -11.825 -15.639 1.00 97.38 81 PHE A N 1
ATOM 678 C CA . PHE A 1 81 ? -0.251 -11.723 -15.115 1.00 97.38 81 PHE A CA 1
ATOM 679 C C . PHE A 1 81 ? -0.632 -13.039 -14.437 1.00 97.38 81 PHE A C 1
ATOM 681 O O . PHE A 1 81 ? -0.639 -14.082 -15.091 1.00 97.38 81 PHE A O 1
ATOM 688 N N . ASN A 1 82 ? -0.911 -12.998 -13.135 1.00 97.06 82 ASN A N 1
ATOM 689 C CA . ASN A 1 82 ? -1.319 -14.165 -12.359 1.00 97.06 82 ASN A CA 1
ATOM 690 C C . ASN A 1 82 ? -2.831 -14.122 -12.096 1.00 97.06 82 ASN A C 1
ATOM 692 O O . ASN A 1 82 ? -3.284 -13.435 -11.181 1.00 97.06 82 ASN A O 1
ATOM 696 N N . GLN A 1 83 ? -3.601 -14.860 -12.899 1.00 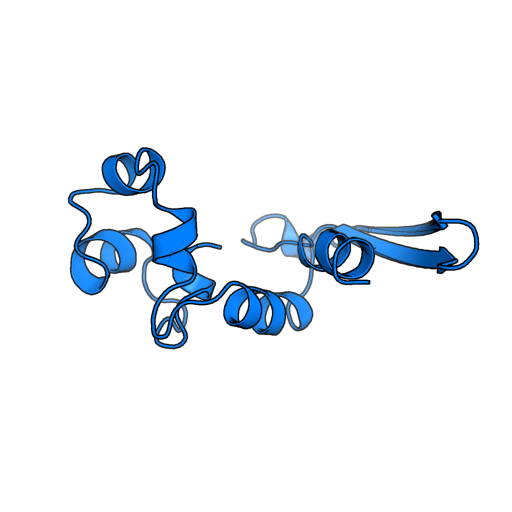96.88 83 GLN A N 1
ATOM 697 C CA . GLN A 1 83 ? -5.066 -14.897 -12.807 1.00 96.88 83 GLN A CA 1
ATOM 698 C C . GLN A 1 83 ? -5.580 -15.386 -11.450 1.00 96.88 83 GLN A C 1
ATOM 700 O O . GLN A 1 83 ? -6.631 -14.923 -11.012 1.00 96.88 83 GLN A O 1
ATOM 705 N N . ASP A 1 84 ? -4.819 -16.228 -10.748 1.00 97.00 84 ASP A N 1
ATOM 706 C CA . ASP A 1 84 ? -5.207 -16.759 -9.435 1.00 97.00 84 ASP A CA 1
ATOM 707 C C . ASP A 1 84 ? -5.353 -15.652 -8.374 1.00 97.00 84 ASP A C 1
ATOM 709 O O . ASP A 1 84 ? -5.982 -15.846 -7.334 1.00 97.00 84 ASP A O 1
ATOM 713 N N . MET A 1 85 ? -4.786 -14.468 -8.631 1.00 96.50 85 MET A N 1
ATOM 714 C CA . MET A 1 85 ? -4.813 -13.321 -7.724 1.00 96.50 85 MET A CA 1
ATOM 715 C C . MET A 1 85 ? -5.926 -12.308 -8.029 1.00 96.50 85 MET A C 1
ATOM 717 O O . MET A 1 85 ? -5.963 -11.262 -7.384 1.00 96.50 85 MET A O 1
ATOM 721 N N . LEU A 1 86 ? -6.824 -12.574 -8.987 1.00 94.19 86 LEU A N 1
ATOM 722 C CA . LEU A 1 86 ? -7.873 -11.626 -9.405 1.00 94.19 86 LEU A CA 1
ATOM 723 C C . LEU A 1 86 ? -8.772 -11.162 -8.251 1.00 94.19 86 LEU A C 1
ATOM 725 O O . LEU A 1 86 ? -9.056 -9.971 -8.132 1.00 94.19 86 LEU A O 1
ATOM 729 N N . ASP A 1 87 ? -9.159 -12.087 -7.375 1.00 93.31 87 ASP A N 1
ATOM 730 C CA . ASP A 1 87 ? -10.037 -11.805 -6.232 1.00 93.31 87 ASP A CA 1
ATOM 731 C C . ASP A 1 87 ? -9.256 -11.493 -4.944 1.00 93.31 87 ASP A C 1
ATOM 733 O O . ASP A 1 87 ? -9.832 -11.333 -3.864 1.00 93.31 87 ASP A O 1
ATOM 737 N N . GLN A 1 88 ? -7.925 -11.414 -5.034 1.00 91.19 88 GLN A N 1
ATOM 738 C CA . GLN A 1 88 ? -7.048 -11.189 -3.892 1.00 91.19 88 GLN A CA 1
ATOM 739 C C . GLN A 1 88 ? -6.667 -9.714 -3.766 1.00 91.19 88 GLN A C 1
ATOM 741 O O . GLN A 1 88 ? -6.434 -8.996 -4.737 1.00 91.19 88 GLN A O 1
ATOM 746 N N . ARG A 1 89 ? -6.543 -9.244 -2.521 1.00 87.00 89 ARG A N 1
ATOM 747 C CA . ARG A 1 89 ? -6.068 -7.886 -2.220 1.00 87.00 89 ARG A CA 1
ATOM 748 C C . ARG A 1 89 ? -4.542 -7.839 -2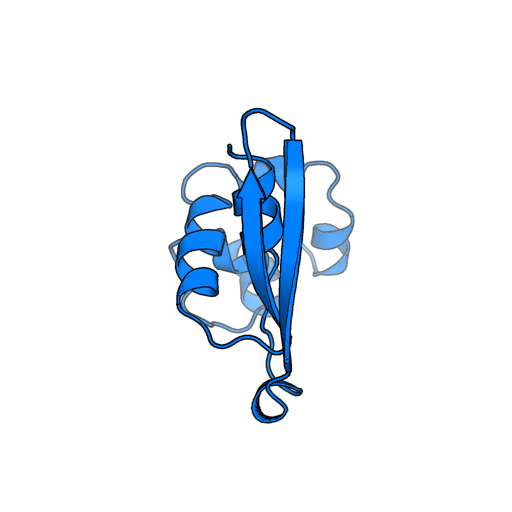.265 1.00 87.00 89 ARG A C 1
ATOM 750 O O . ARG A 1 89 ? -3.895 -7.839 -1.221 1.00 87.00 89 ARG A O 1
ATOM 757 N N . VAL A 1 90 ? -3.994 -7.790 -3.472 1.00 92.19 90 VAL A N 1
ATOM 758 C CA . VAL A 1 90 ? -2.549 -7.731 -3.746 1.00 92.19 90 VAL A CA 1
ATOM 759 C C . VAL A 1 90 ? -2.153 -6.388 -4.362 1.00 92.19 90 VAL A C 1
ATOM 761 O O . VAL A 1 90 ? -3.001 -5.615 -4.805 1.00 92.19 90 VAL A O 1
ATOM 764 N N . SER A 1 91 ? -0.858 -6.083 -4.375 1.00 93.38 91 SER A N 1
ATOM 765 C CA . SER A 1 91 ? -0.319 -4.869 -4.990 1.00 93.38 91 SER A CA 1
ATOM 766 C C . SER A 1 91 ? 1.102 -5.112 -5.484 1.00 93.38 91 SER A C 1
ATOM 768 O O . SER A 1 91 ? 1.816 -5.927 -4.908 1.00 93.38 91 SER A O 1
ATOM 770 N N . ASN A 1 92 ? 1.489 -4.398 -6.539 1.00 95.06 92 ASN A N 1
ATOM 771 C CA . ASN A 1 92 ? 2.857 -4.313 -7.044 1.00 95.06 92 ASN A CA 1
ATOM 772 C C . ASN A 1 92 ? 3.466 -2.913 -6.827 1.00 95.06 92 ASN A C 1
ATOM 774 O O . ASN A 1 92 ? 4.391 -2.521 -7.533 1.00 95.06 92 ASN A O 1
ATOM 778 N N . ILE A 1 93 ? 2.919 -2.113 -5.901 1.00 94.12 93 ILE A N 1
ATOM 779 C CA . ILE A 1 93 ? 3.373 -0.731 -5.679 1.00 94.12 93 ILE A CA 1
ATOM 780 C C . ILE A 1 93 ? 4.834 -0.655 -5.216 1.00 94.12 93 ILE A C 1
ATOM 782 O O . ILE A 1 93 ? 5.477 0.369 -5.407 1.00 94.12 93 ILE A O 1
ATOM 786 N N . GLU A 1 94 ? 5.403 -1.728 -4.663 1.00 94.06 94 GLU A N 1
ATOM 787 C CA . GLU A 1 94 ? 6.837 -1.788 -4.373 1.00 94.06 94 GLU A CA 1
ATOM 788 C C . GLU A 1 94 ? 7.709 -1.601 -5.620 1.00 94.06 94 GLU A C 1
ATOM 790 O O . GLU A 1 94 ? 8.812 -1.084 -5.490 1.00 94.06 94 GLU A O 1
ATOM 795 N N . GLU A 1 95 ? 7.220 -1.945 -6.818 1.00 93.75 95 GLU A N 1
ATOM 796 C CA . GLU A 1 95 ? 7.956 -1.724 -8.071 1.00 93.75 95 GLU A CA 1
ATOM 797 C C . GLU A 1 95 ? 8.170 -0.225 -8.343 1.00 93.75 95 GLU A C 1
ATOM 799 O O . GLU A 1 95 ? 9.175 0.160 -8.935 1.00 93.75 95 GLU A O 1
ATOM 804 N N . PHE A 1 96 ? 7.254 0.636 -7.880 1.00 92.12 96 PHE A N 1
ATOM 805 C CA . PHE A 1 96 ? 7.432 2.089 -7.925 1.00 92.12 96 PHE A CA 1
ATOM 806 C C . PHE A 1 96 ? 8.537 2.541 -6.965 1.00 92.12 96 PHE A C 1
ATOM 808 O O . PHE A 1 96 ? 9.403 3.320 -7.354 1.00 92.12 96 PHE A O 1
ATOM 815 N N . PHE A 1 97 ? 8.555 2.016 -5.738 1.00 91.12 97 PHE A N 1
ATOM 816 C CA . PHE A 1 97 ? 9.591 2.352 -4.757 1.00 91.12 97 PHE A CA 1
ATOM 817 C C . PHE A 1 97 ? 10.974 1.850 -5.176 1.00 91.12 97 PHE A C 1
ATOM 819 O O . PHE A 1 97 ? 11.952 2.565 -5.007 1.00 91.12 97 PHE A O 1
ATOM 826 N N . ASP A 1 98 ? 11.069 0.696 -5.835 1.00 90.06 98 ASP A N 1
ATOM 827 C CA . ASP A 1 98 ? 12.333 0.221 -6.410 1.00 90.06 98 ASP A CA 1
ATOM 828 C C . ASP A 1 98 ? 12.918 1.198 -7.459 1.00 90.06 98 ASP A C 1
ATOM 830 O O . ASP A 1 98 ? 14.123 1.178 -7.719 1.00 90.06 98 ASP A O 1
ATOM 834 N N . VAL A 1 99 ? 12.075 2.048 -8.060 1.00 87.81 99 VAL A N 1
ATOM 835 C CA . VAL A 1 99 ? 12.471 3.099 -9.008 1.00 87.81 99 VAL A CA 1
ATOM 836 C C . VAL A 1 99 ? 12.808 4.416 -8.305 1.00 87.81 99 VAL A C 1
ATOM 838 O O . VAL A 1 99 ? 13.780 5.059 -8.697 1.00 87.81 99 VAL A O 1
ATOM 841 N N . ILE A 1 100 ? 12.015 4.833 -7.311 1.00 86.75 100 ILE A N 1
ATOM 842 C CA . ILE A 1 100 ? 12.115 6.171 -6.698 1.00 86.75 100 ILE A CA 1
ATOM 843 C C . ILE A 1 100 ? 12.926 6.252 -5.396 1.00 86.75 100 ILE A C 1
ATOM 845 O O . ILE A 1 100 ? 13.329 7.356 -5.046 1.00 86.75 100 ILE A O 1
ATOM 849 N N . ASP A 1 101 ? 13.179 5.133 -4.704 1.00 72.56 101 ASP A N 1
ATOM 850 C CA . ASP A 1 101 ? 14.084 5.024 -3.533 1.00 72.56 101 ASP A CA 1
ATOM 851 C C . ASP A 1 101 ? 15.505 4.571 -3.945 1.00 72.56 101 ASP A C 1
ATOM 853 O O . ASP A 1 101 ? 16.274 4.000 -3.169 1.00 72.56 101 ASP A O 1
ATOM 857 N N . TRP A 1 102 ? 15.837 4.798 -5.216 1.00 61.88 102 TRP A N 1
ATOM 858 C CA . TRP A 1 102 ? 17.159 4.687 -5.832 1.00 61.88 102 TRP A CA 1
ATOM 859 C C . TRP A 1 102 ? 18.341 5.301 -5.076 1.00 61.88 102 TRP A C 1
ATOM 861 O O . TRP A 1 102 ? 18.230 6.402 -4.495 1.00 61.88 102 TRP A O 1
#

pLDDT: mean 94.12, std 4.92, range [61.88, 98.12]

Secondary structure (DSSP, 8-state):
-GGGGBTT-SS--HHHIIIIIS--SSHHHHHT-TTHHHHTTSTTB-HHHHHHHHTTS--SEEEEEEEETTTTEEEEEEEEE-GGGTTS----THHHHHHH--

Radius of gyration: 16.08 Å; chains: 1; bounding box: 39×32×37 Å